Protein AF-A0A7S0CM20-F1 (afdb_monomer_lite)

Foldseek 3Di:
DDDDPDDDDDDDFDDAQQDADCPQPPCDPDDDPDHRRDGSLNVCLVCQVPDEDEAEFEPDVVRLVVSVVRVVSNVVSNHHHPYYHYDDDPNPDPCSVVSVVVVVVVVVVVVVVD

Sequence (114 aa):
TQFHPSMVTFVETAGGVLSPSSSSPLNTATNSNVWGWTTQAQVYRSFRHSSSVVLVGDGKLGGISCTITALEALLHRGYTVDSVVFVDGDNVGLGNREALMEYVENYNYEINEL

Radius of gyration: 17.26 Å; chains: 1; bounding box: 50×49×33 Å

Structure (mmCIF, N/CA/C/O backbone):
data_AF-A0A7S0CM20-F1
#
_entry.id   AF-A0A7S0CM20-F1
#
loop_
_atom_site.group_PDB
_atom_site.id
_atom_site.type_symbol
_atom_site.label_atom_id
_atom_site.label_alt_id
_atom_site.label_comp_id
_atom_site.label_asym_id
_atom_site.label_entity_id
_atom_site.label_seq_id
_atom_site.pdbx_PDB_ins_code
_atom_site.Cartn_x
_atom_site.Cartn_y
_atom_site.Cartn_z
_atom_site.occupancy
_atom_site.B_iso_or_equiv
_atom_site.auth_seq_id
_atom_site.auth_comp_id
_atom_site.auth_asym_id
_atom_site.auth_atom_id
_atom_site.pdbx_PDB_model_num
ATOM 1 N N . THR A 1 1 ? -17.661 -34.784 12.715 1.00 54.31 1 THR A N 1
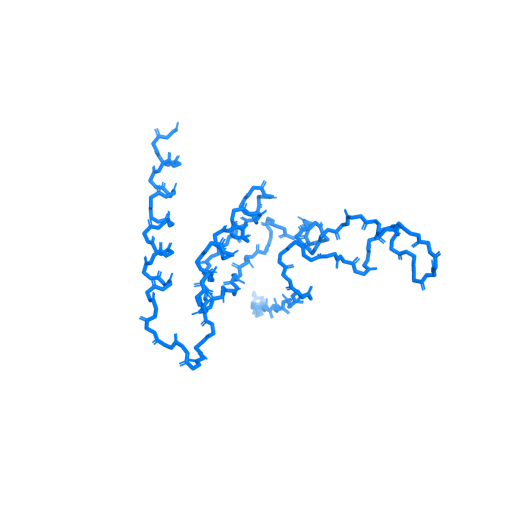ATOM 2 C CA . THR A 1 1 ? -17.122 -33.717 11.847 1.00 54.31 1 THR A CA 1
ATOM 3 C C . THR A 1 1 ? -15.871 -33.175 12.503 1.00 54.31 1 THR A C 1
ATOM 5 O O . THR A 1 1 ? -15.933 -32.728 13.639 1.00 54.31 1 THR A O 1
ATOM 8 N N . GLN A 1 2 ? -14.715 -33.346 11.867 1.00 51.88 2 GLN A N 1
ATOM 9 C CA . GLN A 1 2 ? -13.429 -32.921 12.420 1.00 51.88 2 GLN A CA 1
ATOM 10 C C . GLN A 1 2 ? -13.335 -31.397 12.279 1.00 51.88 2 GLN A C 1
ATOM 12 O O . GLN A 1 2 ? -13.316 -30.884 11.164 1.00 51.88 2 GLN A O 1
ATOM 17 N N . PHE A 1 3 ? -13.358 -30.674 13.400 1.00 54.50 3 PHE A N 1
ATOM 18 C CA . PHE A 1 3 ? -13.069 -29.242 13.424 1.00 54.50 3 PHE A CA 1
ATOM 19 C C . PHE A 1 3 ? -11.618 -29.055 12.972 1.00 54.50 3 PHE A C 1
ATOM 21 O O . PHE A 1 3 ? -10.694 -29.408 13.702 1.00 54.50 3 PHE A O 1
ATOM 28 N N . HIS A 1 4 ? -11.411 -28.528 11.767 1.00 60.31 4 HIS A N 1
ATOM 29 C CA . HIS A 1 4 ? -10.124 -27.943 11.421 1.00 60.31 4 HIS A CA 1
ATOM 30 C C . HIS A 1 4 ? -10.083 -26.546 12.048 1.00 60.31 4 HIS A C 1
ATOM 32 O O . HIS A 1 4 ? -10.950 -25.731 11.726 1.00 60.31 4 HIS A O 1
ATOM 38 N N . PRO A 1 5 ? -9.137 -26.249 12.954 1.00 62.06 5 PRO A N 1
ATOM 39 C CA . PRO A 1 5 ? -8.962 -24.885 13.423 1.00 62.06 5 PRO A CA 1
ATOM 40 C C . PRO A 1 5 ? -8.630 -24.001 12.219 1.00 62.06 5 PRO A C 1
ATOM 42 O O . PRO A 1 5 ? -7.790 -24.360 11.391 1.00 62.06 5 PRO A O 1
ATOM 45 N N . SER A 1 6 ? -9.307 -22.858 12.109 1.00 79.19 6 SER A N 1
ATOM 46 C CA . SER A 1 6 ? -8.955 -21.825 11.141 1.00 79.19 6 SER A CA 1
ATOM 47 C C . SER A 1 6 ? -7.523 -21.378 11.423 1.00 79.19 6 SER A C 1
ATOM 49 O O . SER A 1 6 ? -7.250 -20.775 12.461 1.00 79.19 6 SER A O 1
ATOM 51 N N . MET A 1 7 ? -6.601 -21.728 10.531 1.00 87.19 7 MET A N 1
ATOM 52 C CA . MET A 1 7 ? -5.208 -21.314 10.619 1.00 87.19 7 MET A CA 1
ATOM 53 C C . MET A 1 7 ? -5.049 -19.992 9.875 1.00 87.19 7 MET A C 1
ATOM 55 O O . MET A 1 7 ? -5.501 -19.863 8.739 1.00 87.19 7 MET A O 1
ATOM 59 N N . VAL A 1 8 ? -4.409 -19.021 10.521 1.00 89.19 8 VAL A N 1
ATOM 60 C CA . VAL A 1 8 ? -4.075 -17.728 9.918 1.00 89.19 8 VAL A CA 1
ATOM 61 C C . VAL A 1 8 ? -2.564 -17.661 9.750 1.00 89.19 8 VAL A C 1
ATOM 63 O O . VAL A 1 8 ? -1.815 -17.985 10.672 1.00 89.19 8 VAL A O 1
ATOM 66 N N . THR A 1 9 ? -2.114 -17.244 8.571 1.00 92.75 9 THR A N 1
ATOM 67 C CA . THR A 1 9 ? -0.702 -16.994 8.273 1.00 92.75 9 THR A CA 1
ATOM 68 C C . THR A 1 9 ? -0.537 -15.533 7.895 1.00 92.75 9 THR A C 1
ATOM 70 O O . THR A 1 9 ? -1.220 -15.047 6.998 1.00 92.75 9 THR A O 1
ATOM 73 N N . PHE A 1 10 ? 0.382 -14.845 8.569 1.00 94.19 10 PHE A N 1
ATOM 74 C CA . PHE A 1 10 ? 0.772 -13.482 8.228 1.00 94.19 10 PHE A CA 1
ATOM 75 C C . PHE A 1 10 ? 2.019 -13.522 7.349 1.00 94.19 10 PHE A C 1
ATOM 77 O O . PHE A 1 10 ? 2.980 -14.224 7.664 1.00 94.19 10 PHE A O 1
ATOM 84 N N . VAL A 1 11 ? 1.990 -12.778 6.245 1.00 95.00 11 VAL A N 1
ATOM 85 C CA . VAL A 1 11 ? 3.114 -12.652 5.315 1.00 95.00 11 VAL A CA 1
ATOM 86 C C . VAL A 1 11 ? 3.522 -11.188 5.275 1.00 95.00 11 VAL A C 1
ATOM 88 O O . VAL A 1 11 ? 2.783 -10.348 4.771 1.00 95.00 11 VAL A O 1
ATOM 91 N N . GLU A 1 12 ? 4.694 -10.886 5.821 1.00 96.31 12 GLU A N 1
ATOM 92 C CA . GLU A 1 12 ? 5.279 -9.550 5.755 1.00 96.31 12 GLU A CA 1
ATOM 93 C C . GLU A 1 12 ? 6.045 -9.380 4.435 1.00 96.31 12 GLU A C 1
ATOM 95 O O . GLU A 1 12 ? 6.875 -10.213 4.060 1.00 96.31 12 GLU A O 1
ATOM 100 N N . THR A 1 13 ? 5.761 -8.302 3.704 1.00 95.12 13 THR A N 1
ATOM 101 C CA . THR A 1 13 ? 6.509 -7.932 2.496 1.00 95.12 13 THR A CA 1
ATOM 102 C C . THR A 1 13 ? 7.816 -7.229 2.853 1.00 95.12 13 THR A C 1
ATOM 104 O O . THR A 1 13 ? 7.911 -6.577 3.886 1.00 95.12 13 THR A O 1
ATOM 107 N N . ALA A 1 14 ? 8.809 -7.264 1.962 1.00 93.06 14 ALA A N 1
ATOM 108 C CA . ALA A 1 14 ? 10.057 -6.526 2.168 1.00 93.06 14 ALA A CA 1
ATOM 109 C C . ALA A 1 14 ? 10.024 -5.165 1.450 1.00 93.06 14 ALA A C 1
ATOM 111 O O . ALA A 1 14 ? 10.051 -5.104 0.218 1.00 93.06 14 ALA A O 1
ATOM 112 N N . GLY A 1 15 ? 10.013 -4.075 2.220 1.00 93.56 15 GLY A N 1
ATOM 113 C CA . GLY A 1 15 ? 9.918 -2.711 1.695 1.00 93.56 15 GLY A CA 1
ATOM 114 C C . GLY A 1 15 ? 8.475 -2.280 1.416 1.00 93.56 15 GLY A C 1
ATOM 115 O O . GLY A 1 15 ? 7.540 -2.757 2.051 1.00 93.56 15 GLY A O 1
ATOM 116 N N . GLY A 1 16 ? 8.294 -1.348 0.479 1.00 95.38 16 GLY A N 1
ATOM 117 C CA . GLY A 1 16 ? 6.982 -0.838 0.084 1.00 95.38 16 GLY A CA 1
ATOM 118 C C . GLY A 1 16 ? 6.304 -1.673 -1.006 1.00 95.38 16 GLY A C 1
ATOM 119 O O . GLY A 1 16 ? 6.915 -2.527 -1.648 1.00 95.38 16 GLY A O 1
ATOM 120 N N . VAL A 1 17 ? 5.039 -1.349 -1.289 1.00 96.94 17 VAL A N 1
ATOM 121 C CA . VAL A 1 17 ? 4.192 -2.007 -2.308 1.00 96.94 17 VAL A CA 1
ATOM 122 C C . VAL A 1 17 ? 4.899 -2.165 -3.663 1.00 96.94 17 VAL A C 1
ATOM 124 O O . VAL A 1 17 ? 4.819 -3.212 -4.313 1.00 96.94 17 VAL A O 1
ATOM 127 N N . LEU A 1 18 ? 5.608 -1.118 -4.094 1.00 94.62 18 LEU A N 1
ATOM 128 C CA . LEU A 1 18 ? 6.303 -1.056 -5.381 1.00 94.62 18 LEU A CA 1
ATOM 129 C C . LEU A 1 18 ? 7.818 -1.272 -5.274 1.00 94.62 18 LEU A C 1
ATOM 131 O O . LEU A 1 18 ? 8.531 -1.069 -6.256 1.00 94.62 18 LEU A O 1
ATOM 135 N N . SER A 1 19 ? 8.320 -1.707 -4.116 1.00 92.62 19 SER A N 1
ATOM 136 C CA . SER A 1 19 ? 9.739 -2.023 -3.968 1.00 92.62 19 SER A CA 1
ATOM 137 C C . SER A 1 19 ? 10.151 -3.152 -4.920 1.00 92.62 19 SER A C 1
ATOM 139 O O . SER A 1 19 ? 9.384 -4.108 -5.095 1.00 92.62 19 SER A O 1
ATOM 141 N N . PRO A 1 20 ? 11.348 -3.080 -5.532 1.00 89.25 20 PRO A N 1
ATOM 142 C CA . PRO A 1 20 ? 11.883 -4.167 -6.343 1.00 89.25 20 PRO A CA 1
ATOM 143 C C . PRO A 1 20 ? 12.031 -5.444 -5.516 1.00 89.25 20 PRO A C 1
ATOM 145 O O . PRO A 1 20 ? 12.543 -5.419 -4.397 1.00 89.25 20 PRO A O 1
ATOM 148 N N . SER A 1 21 ? 11.601 -6.570 -6.072 1.00 86.62 21 SER A N 1
ATOM 149 C CA . SER A 1 21 ? 11.798 -7.871 -5.451 1.00 86.62 21 SER A CA 1
ATOM 150 C C . SER A 1 21 ? 13.171 -8.447 -5.792 1.00 86.62 21 SER A C 1
ATOM 152 O O . SER A 1 21 ? 13.617 -8.421 -6.943 1.00 86.62 21 SER A O 1
ATOM 154 N N . SER A 1 22 ? 13.810 -9.060 -4.795 1.00 79.75 22 SER A N 1
ATOM 155 C CA . SER A 1 22 ? 14.981 -9.923 -4.987 1.00 79.75 22 SER A CA 1
ATOM 156 C C . SER A 1 22 ? 14.676 -11.148 -5.853 1.00 79.75 22 SER A C 1
ATOM 158 O O . SER A 1 22 ? 15.576 -11.702 -6.468 1.00 79.75 22 SER A O 1
ATOM 160 N N . SER A 1 23 ? 13.405 -11.552 -5.940 1.00 79.06 23 SER A N 1
ATOM 161 C CA . SER A 1 23 ? 12.945 -12.692 -6.745 1.00 79.06 23 SER A CA 1
ATOM 162 C C . SER A 1 23 ? 12.650 -12.328 -8.201 1.00 79.06 23 SER A C 1
ATOM 164 O O . SER A 1 23 ? 12.071 -13.127 -8.934 1.00 79.06 23 SER A O 1
ATOM 166 N N . SER A 1 24 ? 12.981 -11.110 -8.632 1.00 75.75 24 SER A N 1
ATOM 167 C CA . SER A 1 24 ? 12.739 -10.720 -10.012 1.00 75.75 24 SER A CA 1
ATOM 168 C C . SER A 1 24 ? 13.628 -11.516 -10.982 1.00 75.75 24 SER A C 1
ATOM 170 O O . SER A 1 24 ? 14.828 -11.628 -10.733 1.00 75.75 24 SER A O 1
ATOM 172 N N . PRO A 1 25 ? 13.098 -12.017 -12.117 1.00 68.44 25 PRO A N 1
ATOM 173 C CA . PRO A 1 25 ? 13.834 -12.909 -13.021 1.00 68.44 25 PRO A CA 1
ATOM 174 C C . PRO A 1 25 ? 15.127 -12.331 -13.610 1.00 68.44 25 PRO A C 1
ATOM 176 O O . PRO A 1 25 ? 15.997 -13.093 -14.019 1.00 68.44 25 PRO A O 1
ATOM 179 N N . LEU A 1 26 ? 15.248 -10.999 -13.679 1.00 67.62 26 LEU A N 1
ATOM 180 C CA . LEU A 1 26 ? 16.455 -10.318 -14.168 1.00 67.62 26 LEU A CA 1
ATOM 181 C C . LEU A 1 26 ? 17.228 -9.609 -13.047 1.00 67.62 26 LEU A C 1
ATOM 183 O O . LEU A 1 26 ? 18.131 -8.837 -13.346 1.00 67.62 26 LEU A O 1
ATOM 187 N N . ASN A 1 27 ? 16.891 -9.847 -11.775 1.00 65.56 27 ASN A N 1
ATOM 188 C CA . ASN A 1 27 ? 17.686 -9.355 -10.654 1.00 65.56 27 ASN A CA 1
ATOM 189 C C . ASN A 1 27 ? 18.910 -10.261 -10.491 1.00 65.56 27 ASN A C 1
ATOM 191 O O . ASN A 1 27 ? 18.938 -11.202 -9.699 1.00 65.56 27 ASN A O 1
ATOM 195 N N . THR A 1 28 ? 19.913 -10.030 -11.333 1.00 57.75 28 THR A N 1
ATOM 196 C CA . THR A 1 28 ? 21.193 -10.720 -11.218 1.00 57.75 28 THR A CA 1
ATOM 197 C C . THR A 1 28 ? 21.989 -10.035 -10.116 1.00 57.75 28 THR A C 1
ATOM 199 O O . THR A 1 28 ? 22.393 -8.887 -10.282 1.00 57.75 28 THR A O 1
ATOM 202 N N . ALA A 1 29 ? 22.289 -10.742 -9.025 1.00 58.72 29 ALA A N 1
ATOM 203 C CA . ALA A 1 29 ? 23.164 -10.284 -7.934 1.00 58.72 29 ALA A CA 1
ATOM 204 C C . ALA A 1 29 ? 24.630 -9.999 -8.361 1.00 58.72 29 ALA A C 1
ATOM 206 O O . ALA A 1 29 ? 25.526 -9.882 -7.530 1.00 58.72 29 ALA A O 1
ATOM 207 N N . THR A 1 30 ? 24.892 -9.906 -9.662 1.00 53.31 30 THR A N 1
ATOM 208 C CA . THR A 1 30 ? 26.192 -9.722 -10.298 1.00 53.31 30 THR A CA 1
ATOM 209 C C . THR A 1 30 ? 26.084 -8.534 -11.243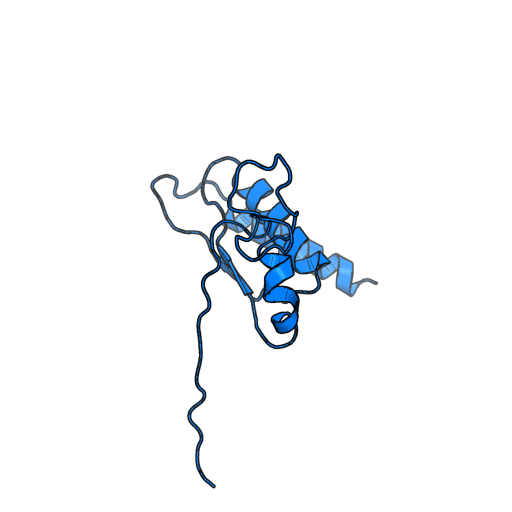 1.00 53.31 30 THR A C 1
ATOM 211 O O . THR A 1 30 ? 25.301 -8.639 -12.179 1.00 53.31 30 THR A O 1
ATOM 214 N N . ASN A 1 31 ? 26.820 -7.443 -10.977 1.00 57.06 31 ASN A N 1
ATOM 215 C CA . ASN A 1 31 ? 27.386 -6.403 -11.872 1.00 57.06 31 ASN A CA 1
ATOM 216 C C . ASN A 1 31 ? 26.732 -6.100 -13.250 1.00 57.06 31 ASN A C 1
ATOM 218 O O . ASN A 1 31 ? 27.376 -5.548 -14.141 1.00 57.06 31 ASN A O 1
ATOM 222 N N . SER A 1 32 ? 25.452 -6.398 -13.430 1.00 61.91 32 SER A N 1
ATOM 223 C CA . SER A 1 32 ? 24.645 -6.079 -14.592 1.00 61.91 32 SER A CA 1
ATOM 224 C C . SER A 1 32 ? 23.810 -4.854 -14.235 1.00 61.91 32 SER A C 1
ATOM 226 O O . SER A 1 32 ? 23.239 -4.754 -13.151 1.00 61.91 32 SER A O 1
ATOM 228 N N . ASN A 1 33 ? 23.755 -3.882 -15.141 1.00 63.47 33 ASN A N 1
ATOM 229 C CA . ASN A 1 33 ? 23.000 -2.642 -14.942 1.00 63.47 33 ASN A CA 1
ATOM 230 C C . ASN A 1 33 ? 21.480 -2.842 -15.134 1.00 63.47 33 ASN A C 1
ATOM 232 O O . ASN A 1 33 ? 20.771 -1.899 -15.485 1.00 63.47 33 ASN A O 1
ATOM 236 N N . VAL A 1 34 ? 20.968 -4.065 -14.965 1.00 64.50 34 VAL A N 1
ATOM 237 C CA . VAL A 1 34 ? 19.580 -4.428 -15.263 1.00 64.50 34 VAL A CA 1
ATOM 238 C C . VAL A 1 34 ? 18.957 -5.040 -14.016 1.00 64.50 34 VAL A C 1
ATOM 240 O O . VAL A 1 34 ? 19.387 -6.080 -13.543 1.00 64.50 34 VAL A O 1
ATOM 243 N N . TRP A 1 35 ? 17.932 -4.381 -13.478 1.00 63.34 35 TRP A N 1
ATOM 244 C CA . TRP A 1 35 ? 17.349 -4.750 -12.185 1.00 63.34 35 TRP A CA 1
ATOM 245 C C . TRP A 1 35 ? 16.238 -5.793 -12.275 1.00 63.34 35 TRP A C 1
ATOM 247 O O . TRP A 1 35 ? 15.873 -6.361 -11.253 1.00 63.34 35 TRP A O 1
ATOM 257 N N . GLY A 1 36 ? 15.686 -6.038 -13.471 1.00 67.31 36 GLY A N 1
ATOM 258 C CA . GLY A 1 36 ? 14.453 -6.807 -13.629 1.00 67.31 36 GLY A CA 1
ATOM 259 C C . GLY A 1 36 ? 13.344 -6.208 -12.785 1.00 67.31 36 GLY A C 1
ATOM 260 O O . GLY A 1 36 ? 13.224 -6.489 -11.599 1.00 67.31 36 GLY A O 1
ATOM 261 N N . TRP A 1 37 ? 12.496 -5.369 -13.351 1.00 74.19 37 TRP A N 1
ATOM 262 C CA . TRP A 1 37 ? 11.510 -4.673 -12.531 1.00 74.19 37 TRP A CA 1
ATOM 263 C C . TRP A 1 37 ? 10.302 -5.575 -12.242 1.00 74.19 37 TRP A C 1
ATOM 265 O O . TRP A 1 37 ? 9.316 -5.563 -12.970 1.00 74.19 37 TRP A O 1
ATOM 275 N N . THR A 1 38 ? 10.382 -6.359 -11.163 1.00 89.00 38 THR A N 1
ATOM 276 C CA . THR A 1 38 ? 9.230 -7.041 -10.551 1.00 89.00 38 THR A CA 1
ATOM 277 C C . THR A 1 38 ? 9.037 -6.461 -9.159 1.00 89.00 38 THR A C 1
ATOM 279 O O . THR A 1 38 ? 9.944 -6.546 -8.334 1.00 89.00 38 THR A O 1
ATOM 282 N N . THR A 1 39 ? 7.884 -5.853 -8.889 1.00 92.94 39 THR A N 1
ATOM 283 C CA . THR A 1 39 ? 7.602 -5.256 -7.576 1.00 92.94 39 THR A CA 1
ATOM 284 C C . THR A 1 39 ? 7.141 -6.301 -6.559 1.00 92.94 39 THR A C 1
ATOM 286 O O . THR A 1 39 ? 6.676 -7.374 -6.947 1.00 92.94 39 THR A O 1
ATOM 289 N N . GLN A 1 40 ? 7.197 -5.986 -5.262 1.00 94.31 40 GLN A N 1
ATOM 290 C CA . GLN A 1 40 ? 6.585 -6.803 -4.199 1.00 94.31 40 GLN A CA 1
ATOM 291 C C . GLN A 1 40 ? 5.121 -7.152 -4.534 1.00 94.31 40 GLN A C 1
ATOM 293 O O . GLN A 1 40 ? 4.762 -8.328 -4.575 1.00 94.31 40 GLN A O 1
ATOM 298 N N . ALA A 1 41 ? 4.305 -6.159 -4.911 1.00 95.19 41 ALA A N 1
ATOM 299 C CA . ALA A 1 41 ? 2.917 -6.380 -5.336 1.00 95.19 41 ALA A CA 1
ATOM 300 C C . ALA A 1 41 ? 2.767 -7.229 -6.615 1.00 95.19 41 ALA A C 1
ATOM 302 O O . ALA A 1 41 ? 1.697 -7.758 -6.888 1.00 95.19 41 ALA A O 1
ATOM 303 N N . GLN A 1 42 ? 3.808 -7.367 -7.438 1.00 93.50 42 GLN A N 1
ATOM 304 C CA . GLN A 1 42 ? 3.763 -8.278 -8.582 1.00 93.50 42 GLN A CA 1
ATOM 305 C C . GLN A 1 42 ? 4.115 -9.713 -8.169 1.00 93.50 42 GLN A C 1
ATOM 307 O O . GLN A 1 42 ? 3.494 -10.653 -8.664 1.00 93.50 42 GLN A O 1
ATOM 312 N N . VAL A 1 43 ? 5.072 -9.895 -7.254 1.00 92.19 43 VAL A N 1
ATOM 313 C CA . VAL A 1 43 ? 5.470 -11.223 -6.751 1.00 92.19 43 VAL A CA 1
ATOM 314 C C . VAL A 1 43 ? 4.314 -11.919 -6.043 1.00 92.19 43 VAL A C 1
ATOM 316 O O . VAL A 1 43 ? 4.058 -13.095 -6.290 1.00 92.19 43 VAL A O 1
ATOM 319 N N . TYR A 1 44 ? 3.560 -11.187 -5.226 1.00 93.56 44 TYR A N 1
ATOM 320 C CA . TYR A 1 44 ? 2.436 -11.754 -4.480 1.00 93.56 44 TYR A CA 1
ATOM 321 C C . TYR A 1 44 ? 1.129 -11.821 -5.280 1.00 93.56 44 TYR A C 1
ATOM 323 O O . TYR A 1 44 ? 0.081 -12.126 -4.710 1.00 93.56 44 TYR A O 1
ATOM 331 N N . ARG A 1 45 ? 1.143 -11.536 -6.591 1.00 93.25 45 ARG A N 1
ATOM 332 C CA . ARG A 1 45 ? -0.082 -11.396 -7.397 1.00 93.25 45 ARG A CA 1
ATOM 333 C C . ARG A 1 45 ? -0.962 -12.647 -7.367 1.00 93.25 45 ARG A C 1
ATOM 335 O O . ARG A 1 45 ? -2.182 -12.527 -7.428 1.00 93.25 45 ARG A O 1
ATOM 342 N N . SER A 1 46 ? -0.366 -13.833 -7.255 1.00 93.94 46 SER A N 1
ATOM 343 C CA . SER A 1 46 ? -1.102 -15.102 -7.177 1.00 93.94 46 SER A CA 1
ATOM 344 C C . SER A 1 46 ? -2.011 -15.203 -5.949 1.00 93.94 46 SER A C 1
ATOM 346 O O . SER A 1 46 ? -2.995 -15.932 -5.997 1.00 93.94 46 SER A O 1
ATOM 348 N N . PHE A 1 47 ? -1.726 -14.453 -4.880 1.00 91.31 47 PHE A N 1
ATOM 349 C CA . PHE A 1 47 ? -2.516 -14.460 -3.648 1.00 91.31 47 PHE A CA 1
ATOM 350 C C . PHE A 1 47 ? -3.624 -13.402 -3.620 1.00 91.31 47 PHE A C 1
ATOM 352 O O . PHE A 1 47 ? -4.497 -13.478 -2.765 1.00 91.31 47 PHE A O 1
ATOM 359 N N . ARG A 1 48 ? -3.655 -12.449 -4.563 1.00 92.94 48 ARG A N 1
ATOM 360 C CA . ARG A 1 48 ? -4.513 -11.245 -4.492 1.00 92.94 48 ARG A CA 1
ATOM 361 C C . ARG A 1 48 ? -6.017 -11.500 -4.315 1.00 92.94 48 ARG A C 1
ATOM 363 O O . ARG A 1 48 ? -6.711 -10.628 -3.818 1.00 92.94 48 ARG A O 1
ATOM 370 N N . HIS A 1 49 ? -6.500 -12.677 -4.723 1.00 90.81 49 HIS A N 1
ATOM 371 C CA . HIS A 1 49 ? -7.909 -13.088 -4.617 1.00 90.81 49 HIS A CA 1
ATOM 372 C C . HIS A 1 49 ? -8.205 -13.987 -3.412 1.00 90.81 49 HIS A C 1
ATOM 374 O O . HIS A 1 49 ? -9.363 -14.254 -3.115 1.00 90.81 49 HIS A O 1
ATOM 380 N N . SER A 1 50 ? -7.168 -14.507 -2.754 1.00 90.50 50 SER A N 1
ATOM 381 C CA . SER A 1 50 ? -7.269 -15.454 -1.636 1.00 90.50 50 SER A CA 1
ATOM 382 C C . SER A 1 50 ? -6.696 -14.907 -0.328 1.00 90.50 50 SER A C 1
ATOM 384 O O . SER A 1 50 ? -6.780 -15.573 0.699 1.00 90.50 50 SER A O 1
ATOM 386 N N . SER A 1 51 ? -6.077 -13.728 -0.363 1.00 89.88 51 SER A N 1
ATOM 387 C CA . SER A 1 51 ? -5.522 -13.029 0.792 1.00 89.88 51 SER A CA 1
ATOM 388 C C . SER A 1 51 ? -6.049 -11.606 0.845 1.00 89.88 51 SER A C 1
ATOM 390 O O . SER A 1 51 ? -6.214 -10.973 -0.197 1.00 89.88 51 SER A O 1
ATOM 392 N N . SER A 1 52 ? -6.203 -11.092 2.056 1.00 93.06 52 SER A N 1
ATOM 393 C CA . SER A 1 52 ? -6.436 -9.674 2.287 1.00 93.06 52 SER A CA 1
ATOM 394 C C . SER A 1 52 ? -5.137 -8.948 2.630 1.00 93.06 52 SER A C 1
ATOM 396 O O . SER A 1 52 ? -4.216 -9.539 3.201 1.00 93.06 52 SER A O 1
ATOM 398 N N . VAL A 1 53 ? -5.064 -7.668 2.269 1.00 97.19 53 VAL A N 1
ATOM 399 C CA . VAL A 1 53 ? -3.934 -6.790 2.559 1.00 97.19 53 VAL A CA 1
ATOM 400 C C . VAL A 1 53 ? -4.282 -5.835 3.696 1.00 97.19 53 VAL A C 1
ATOM 402 O O . VAL A 1 53 ? -5.289 -5.130 3.654 1.00 97.19 53 VAL A O 1
ATOM 405 N N . VAL A 1 54 ? -3.382 -5.753 4.675 1.00 97.50 54 VAL A N 1
ATOM 406 C CA . VAL A 1 54 ? -3.305 -4.629 5.613 1.00 97.50 54 VAL A CA 1
ATOM 407 C C . VAL A 1 54 ? -2.188 -3.712 5.125 1.00 97.50 54 VAL A C 1
ATOM 409 O O . VAL A 1 54 ? -1.020 -4.102 5.122 1.00 97.50 54 VAL A O 1
ATOM 412 N N . LEU A 1 55 ? -2.538 -2.508 4.670 1.00 97.44 55 LEU A N 1
ATOM 413 C CA . LEU A 1 55 ? -1.564 -1.520 4.212 1.00 97.44 55 LEU A CA 1
ATOM 414 C C . LEU A 1 55 ? -1.060 -0.702 5.402 1.00 97.44 55 LEU A C 1
ATOM 416 O O . LEU A 1 55 ? -1.833 -0.012 6.062 1.00 97.44 55 LEU A O 1
ATOM 420 N N . VAL A 1 56 ? 0.247 -0.738 5.646 1.00 96.50 56 VAL A N 1
ATOM 421 C CA . VAL A 1 56 ? 0.895 0.127 6.638 1.00 96.50 56 VAL A CA 1
ATOM 422 C C . VAL A 1 56 ? 1.2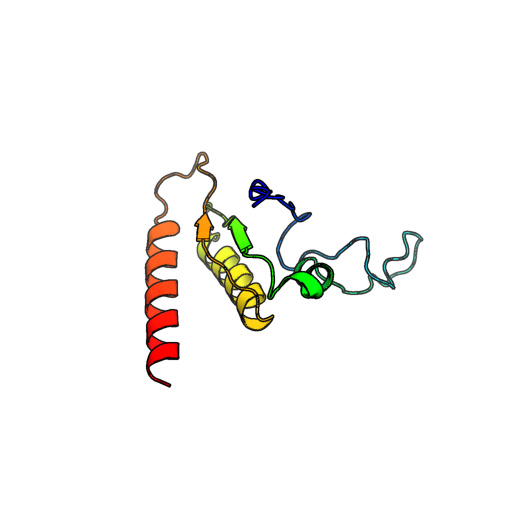91 1.443 5.963 1.00 96.50 56 VAL A C 1
ATOM 424 O O . VAL A 1 56 ? 2.166 1.461 5.098 1.00 96.50 56 VAL A O 1
ATOM 427 N N . GLY A 1 57 ? 0.612 2.529 6.325 1.00 94.00 57 GLY A N 1
ATOM 428 C CA . GLY A 1 57 ? 0.835 3.879 5.816 1.00 94.00 57 GLY A CA 1
ATOM 429 C C . GLY A 1 57 ? 1.930 4.651 6.552 1.00 94.00 57 GLY A C 1
ATOM 430 O O . GLY A 1 57 ? 2.362 4.284 7.648 1.00 94.00 57 GLY A O 1
ATOM 431 N N . ASP A 1 58 ? 2.361 5.759 5.948 1.00 92.19 58 ASP A N 1
ATOM 432 C CA . ASP A 1 58 ? 3.342 6.678 6.531 1.00 92.19 58 ASP A CA 1
ATOM 433 C C . ASP A 1 58 ? 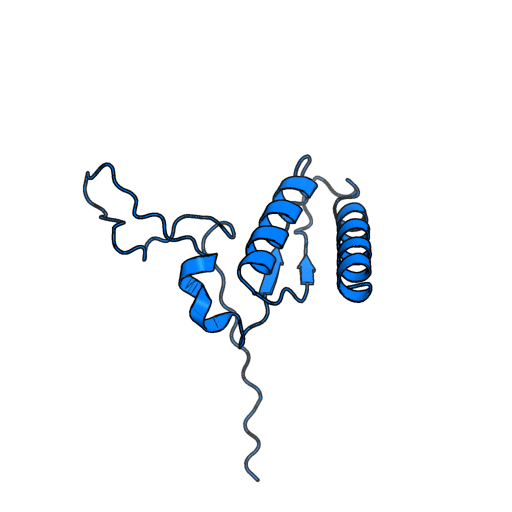2.637 7.792 7.326 1.00 92.19 58 ASP A C 1
ATOM 435 O O . ASP A 1 58 ? 1.866 8.591 6.788 1.00 92.19 58 ASP A O 1
ATOM 439 N N . GLY A 1 59 ? 2.891 7.835 8.636 1.00 90.50 59 GLY A N 1
ATOM 440 C CA . GLY A 1 59 ? 2.327 8.828 9.556 1.00 90.50 59 GLY A CA 1
ATOM 441 C C . GLY A 1 59 ? 3.049 10.181 9.552 1.00 90.50 59 GLY A C 1
ATOM 442 O O . GLY A 1 59 ? 2.635 11.089 10.266 1.00 90.50 59 GLY A O 1
ATOM 443 N N . LYS A 1 60 ? 4.138 10.341 8.790 1.00 89.94 60 LYS A N 1
ATOM 444 C CA . LYS A 1 60 ? 4.930 11.583 8.745 1.00 89.94 60 LYS A CA 1
ATOM 445 C C . LYS A 1 60 ? 4.329 12.614 7.783 1.00 89.94 60 LYS A C 1
ATOM 447 O O . LYS A 1 60 ? 3.397 12.335 7.024 1.00 89.94 60 LYS A O 1
ATOM 452 N N . LEU A 1 61 ? 4.895 13.823 7.784 1.00 88.75 61 LEU A N 1
ATOM 453 C CA . LEU A 1 61 ? 4.580 14.847 6.786 1.00 88.75 61 LEU A CA 1
ATOM 454 C C . LEU A 1 61 ? 4.911 14.332 5.375 1.00 88.75 61 LEU A C 1
ATOM 456 O O . LEU A 1 61 ? 6.000 13.815 5.140 1.00 88.75 61 LEU A O 1
ATOM 460 N N . GLY A 1 62 ? 3.964 14.479 4.444 1.00 89.75 62 GLY A N 1
ATOM 461 C CA . GLY A 1 62 ? 4.039 13.881 3.104 1.00 89.75 62 GLY A CA 1
ATOM 462 C C . GLY A 1 62 ? 3.575 12.418 3.041 1.00 89.75 62 GLY A C 1
ATOM 463 O O . GLY A 1 62 ? 3.450 11.860 1.954 1.00 89.75 62 GLY A O 1
ATOM 464 N N . GLY A 1 63 ? 3.256 11.806 4.183 1.00 92.12 63 GLY A N 1
ATOM 465 C CA . GLY A 1 63 ? 2.842 10.410 4.261 1.00 92.12 63 GLY A CA 1
ATOM 466 C C . GLY A 1 63 ? 1.457 10.120 3.675 1.00 92.12 63 GLY A C 1
ATOM 467 O O . GLY A 1 63 ? 1.237 9.019 3.173 1.00 92.12 63 GLY A O 1
ATOM 468 N N . ILE A 1 64 ? 0.551 11.108 3.640 1.00 93.75 64 ILE A N 1
ATOM 469 C CA . ILE A 1 64 ? -0.776 10.993 3.000 1.00 93.75 64 ILE A CA 1
ATOM 470 C C . ILE A 1 64 ? -0.634 10.582 1.530 1.00 93.75 64 ILE A C 1
ATOM 472 O O . ILE A 1 64 ? -1.159 9.548 1.122 1.00 93.75 64 ILE A O 1
ATOM 476 N N . SER A 1 65 ? 0.117 11.351 0.735 1.00 95.69 65 SER A N 1
ATOM 477 C CA . SER A 1 65 ? 0.263 11.090 -0.702 1.00 95.69 65 SER A CA 1
ATOM 478 C C . SER A 1 65 ? 1.009 9.785 -0.975 1.00 95.69 65 SER A C 1
ATOM 480 O O . SER A 1 65 ? 0.630 9.037 -1.877 1.00 95.69 65 SER A O 1
ATOM 482 N N . CYS A 1 66 ? 2.029 9.475 -0.169 1.00 95.12 66 CYS A N 1
ATOM 483 C CA . CYS A 1 66 ? 2.753 8.207 -0.245 1.00 95.12 66 CYS A CA 1
ATOM 484 C C . CYS A 1 66 ? 1.818 7.013 0.011 1.00 95.12 66 CYS A C 1
ATOM 486 O O . CYS A 1 66 ? 1.815 6.044 -0.751 1.00 95.12 66 CYS A O 1
ATOM 488 N N . THR A 1 67 ? 0.969 7.113 1.038 1.00 96.50 67 THR A N 1
ATOM 489 C CA . THR A 1 67 ? 0.033 6.045 1.408 1.00 96.50 67 THR A CA 1
ATOM 490 C C . THR A 1 67 ? -1.078 5.884 0.371 1.00 96.50 67 THR A C 1
ATOM 492 O O . THR A 1 67 ? -1.356 4.753 -0.016 1.00 96.50 67 THR A O 1
ATOM 495 N N . ILE A 1 68 ? -1.654 6.978 -0.148 1.00 96.81 68 ILE A N 1
ATOM 496 C CA . ILE A 1 68 ? -2.642 6.924 -1.245 1.00 96.81 68 ILE A CA 1
ATOM 497 C C . ILE A 1 68 ? -2.026 6.276 -2.486 1.00 96.81 68 ILE A C 1
ATOM 499 O O . ILE A 1 68 ? -2.608 5.356 -3.048 1.00 96.81 68 ILE A O 1
ATOM 503 N N . THR A 1 69 ? -0.811 6.674 -2.872 1.00 97.25 69 THR A N 1
ATOM 504 C CA . THR A 1 69 ? -0.127 6.088 -4.038 1.00 97.25 69 THR A CA 1
ATOM 505 C C . THR A 1 69 ? 0.086 4.580 -3.863 1.00 97.25 69 THR A C 1
ATOM 507 O O . THR A 1 69 ? -0.094 3.801 -4.801 1.00 97.25 69 THR A O 1
ATOM 510 N N . ALA A 1 70 ? 0.460 4.141 -2.656 1.00 97.94 70 ALA A N 1
ATOM 511 C CA . ALA A 1 70 ? 0.612 2.725 -2.337 1.00 97.94 70 ALA A CA 1
ATOM 512 C C . ALA A 1 70 ? -0.732 1.974 -2.362 1.00 97.94 70 ALA A C 1
ATOM 514 O O . ALA A 1 70 ? -0.799 0.868 -2.907 1.00 97.94 70 ALA A O 1
ATOM 515 N N . LEU A 1 71 ? -1.793 2.582 -1.822 1.00 97.50 71 LEU A N 1
ATOM 516 C CA . LEU A 1 71 ? -3.157 2.055 -1.842 1.00 97.50 71 LEU A CA 1
ATOM 517 C C . LEU A 1 71 ? -3.660 1.887 -3.277 1.00 97.50 71 LEU A C 1
ATOM 519 O O . LEU A 1 71 ? -4.006 0.778 -3.677 1.00 97.50 71 LEU A O 1
ATOM 523 N N . GLU A 1 72 ? -3.621 2.945 -4.085 1.00 96.75 72 GLU A N 1
ATOM 524 C CA . GLU A 1 72 ? -4.038 2.898 -5.487 1.00 96.75 72 GLU A CA 1
ATOM 525 C C . GLU A 1 72 ? -3.241 1.856 -6.271 1.00 96.75 72 GLU A C 1
ATOM 527 O O . GLU A 1 72 ? -3.811 1.120 -7.075 1.00 96.75 72 GLU A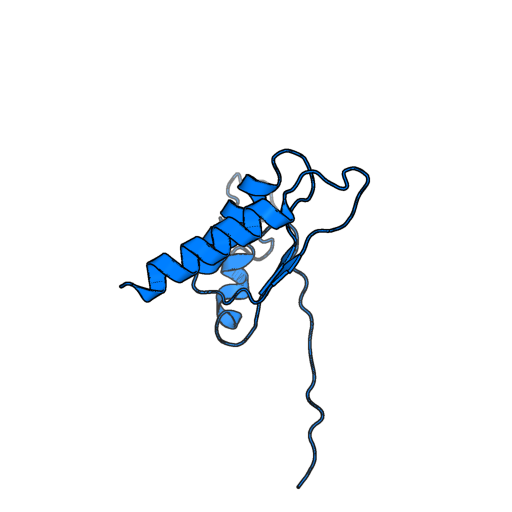 O 1
ATOM 532 N N . ALA A 1 73 ? -1.935 1.729 -6.019 1.00 97.31 73 ALA A N 1
ATOM 533 C CA . ALA A 1 73 ? -1.110 0.721 -6.670 1.00 97.31 73 ALA A CA 1
ATOM 534 C C . ALA A 1 73 ? -1.554 -0.720 -6.357 1.00 97.31 73 ALA A C 1
ATOM 536 O O . ALA A 1 73 ? -1.457 -1.580 -7.244 1.00 97.31 73 ALA A O 1
ATOM 537 N N . LEU A 1 74 ? -2.021 -0.997 -5.135 1.00 97.06 74 LEU A N 1
ATOM 538 C CA . LEU A 1 74 ? -2.602 -2.287 -4.751 1.00 97.06 74 LEU A CA 1
ATOM 539 C C . LEU A 1 74 ? -3.967 -2.492 -5.418 1.00 97.06 74 LEU A C 1
ATOM 541 O O . LEU A 1 74 ? -4.171 -3.513 -6.083 1.00 97.06 74 LEU A O 1
ATOM 545 N N . LEU A 1 75 ? -4.861 -1.505 -5.310 1.00 94.69 75 LEU A N 1
ATOM 546 C CA . LEU A 1 75 ? -6.219 -1.565 -5.859 1.00 94.69 75 LEU A CA 1
ATOM 547 C C . LEU A 1 75 ? -6.213 -1.760 -7.383 1.00 94.69 75 LEU A C 1
ATOM 549 O O . LEU A 1 75 ? -6.854 -2.677 -7.890 1.00 94.69 75 LEU A O 1
ATOM 553 N N . HIS A 1 76 ? -5.385 -1.011 -8.119 1.00 94.69 76 HIS A N 1
ATOM 554 C CA . HIS A 1 76 ? -5.237 -1.159 -9.576 1.00 94.69 76 HIS A CA 1
ATOM 555 C C . HIS A 1 76 ? -4.688 -2.531 -9.997 1.00 94.69 76 HIS A C 1
ATOM 557 O O . HIS A 1 76 ? -4.912 -2.983 -11.120 1.00 94.69 76 HIS A O 1
ATOM 563 N N . ARG A 1 77 ? -3.960 -3.223 -9.112 1.00 94.56 77 ARG A N 1
ATOM 564 C CA . ARG A 1 77 ? -3.487 -4.602 -9.341 1.00 94.56 77 ARG A CA 1
ATOM 565 C C . ARG A 1 77 ? -4.531 -5.653 -8.946 1.00 94.56 77 ARG A C 1
ATOM 567 O O . ARG A 1 77 ? -4.298 -6.849 -9.145 1.00 94.56 77 ARG A O 1
ATOM 574 N N . GLY A 1 78 ? -5.686 -5.213 -8.448 1.00 94.69 78 GLY A N 1
ATOM 575 C CA . GLY A 1 78 ? -6.806 -6.037 -8.016 1.00 94.69 78 GLY A CA 1
ATOM 576 C C . GLY A 1 78 ? -6.505 -6.805 -6.738 1.00 94.69 78 GLY A C 1
ATOM 577 O O . GLY A 1 78 ? -6.819 -7.992 -6.684 1.00 94.69 78 GLY A O 1
ATOM 578 N N . TYR A 1 79 ? -5.819 -6.165 -5.789 1.00 96.81 79 TYR A N 1
ATOM 579 C CA . TYR A 1 79 ? -5.759 -6.609 -4.399 1.00 96.81 79 TYR A CA 1
ATOM 580 C C . TYR A 1 79 ? -6.957 -6.071 -3.623 1.00 96.81 79 TYR A C 1
ATOM 582 O O . TYR A 1 79 ? -7.357 -4.926 -3.827 1.00 96.81 79 TYR A O 1
ATOM 590 N N . THR A 1 80 ? -7.449 -6.864 -2.676 1.00 95.12 80 THR A N 1
ATOM 591 C CA . THR A 1 80 ? -8.357 -6.385 -1.631 1.00 95.12 80 THR A CA 1
ATOM 592 C C . THR A 1 80 ? -7.537 -5.844 -0.462 1.00 95.12 80 THR A C 1
ATOM 594 O O . THR A 1 80 ? -6.677 -6.551 0.069 1.00 95.12 80 THR A O 1
ATOM 597 N N . VAL A 1 81 ? -7.788 -4.592 -0.074 1.00 95.62 81 VAL A N 1
ATOM 598 C CA . VAL A 1 81 ? -7.163 -3.945 1.088 1.00 95.62 81 VAL A CA 1
ATOM 599 C C . VAL A 1 81 ? -8.239 -3.740 2.151 1.00 95.62 81 VAL A C 1
ATOM 601 O O . VAL A 1 81 ? -9.082 -2.864 1.994 1.00 95.62 81 VAL A O 1
ATOM 604 N N . ASP A 1 82 ? -8.222 -4.538 3.221 1.00 95.00 82 ASP A N 1
ATOM 605 C CA . ASP A 1 82 ? -9.254 -4.460 4.271 1.00 95.00 82 ASP A CA 1
ATOM 606 C C . ASP A 1 82 ? -9.003 -3.324 5.262 1.00 95.00 82 ASP A C 1
ATOM 608 O O . ASP A 1 82 ? -9.911 -2.882 5.965 1.00 95.00 82 ASP A O 1
ATOM 612 N N . SER A 1 83 ? -7.753 -2.884 5.405 1.00 94.75 83 SER A N 1
ATOM 613 C CA . SER A 1 83 ? -7.396 -1.865 6.390 1.00 94.75 83 SER A CA 1
ATOM 614 C C . SER A 1 83 ? -6.146 -1.103 5.983 1.00 94.75 83 SER A C 1
ATOM 616 O O . SER A 1 83 ? -5.177 -1.685 5.490 1.00 94.75 83 SER A O 1
ATOM 618 N N . VAL A 1 84 ? -6.157 0.199 6.267 1.00 95.31 84 VAL A N 1
ATOM 619 C CA . VAL A 1 84 ? -4.970 1.053 6.258 1.00 95.31 84 VAL A CA 1
ATOM 620 C C . VAL A 1 84 ? -4.661 1.427 7.702 1.00 95.31 84 VAL A C 1
ATOM 622 O O . VAL A 1 84 ? -5.513 1.971 8.403 1.00 95.31 84 VAL A O 1
ATOM 625 N N . VAL A 1 85 ? -3.456 1.104 8.158 1.00 94.50 85 VAL A N 1
ATOM 626 C CA . VAL A 1 85 ? -2.998 1.366 9.527 1.00 94.50 85 VAL A CA 1
ATOM 627 C C . VAL A 1 85 ? -1.780 2.272 9.498 1.00 94.50 85 VAL A C 1
ATOM 629 O O . VAL A 1 85 ? -0.987 2.218 8.563 1.00 94.50 85 VAL A O 1
ATOM 632 N N . PHE A 1 86 ? -1.602 3.083 10.531 1.00 90.81 86 PHE A N 1
ATOM 633 C CA . PHE A 1 86 ? -0.418 3.918 10.697 1.00 90.81 86 PHE A CA 1
ATOM 634 C C . PHE A 1 86 ? 0.333 3.468 11.940 1.00 90.81 86 PHE A C 1
ATOM 636 O O . PHE A 1 86 ? -0.280 3.110 12.945 1.00 90.81 86 PHE A O 1
ATOM 643 N N . VAL A 1 87 ? 1.661 3.475 11.866 1.00 82.75 87 VAL A N 1
ATOM 644 C CA . VAL A 1 87 ? 2.495 3.281 13.053 1.00 82.75 87 VAL A CA 1
ATOM 645 C C . VAL A 1 87 ? 2.582 4.618 13.777 1.00 82.75 87 VAL A C 1
ATOM 647 O O . VAL A 1 87 ? 3.086 5.591 13.210 1.00 82.75 87 VAL A O 1
ATOM 650 N N . ASP A 1 88 ? 2.099 4.660 15.017 1.00 71.31 88 ASP A N 1
ATOM 651 C CA . ASP A 1 88 ? 2.273 5.824 15.882 1.00 71.31 88 ASP A CA 1
ATOM 652 C C . ASP A 1 88 ? 3.771 6.057 16.126 1.00 71.31 88 ASP A C 1
ATOM 654 O O . ASP A 1 88 ? 4.504 5.168 16.560 1.00 71.31 88 ASP A O 1
ATOM 658 N N . GLY A 1 89 ? 4.233 7.265 15.815 1.00 68.19 89 GLY A N 1
ATOM 659 C CA . GLY A 1 89 ? 5.598 7.723 16.072 1.00 68.19 89 GLY A CA 1
ATOM 660 C C . GLY A 1 89 ? 5.589 9.123 16.676 1.00 68.19 89 GLY A C 1
ATOM 661 O O . GLY A 1 89 ? 4.537 9.633 17.043 1.00 68.19 89 GLY A O 1
ATOM 662 N N . ASP A 1 90 ? 6.742 9.790 16.714 1.00 66.69 90 ASP A N 1
ATOM 663 C CA . ASP A 1 90 ? 6.893 11.108 17.362 1.00 66.69 90 ASP A CA 1
ATOM 664 C C . ASP A 1 90 ? 6.028 12.236 16.747 1.00 66.69 90 ASP A C 1
ATOM 666 O O . ASP A 1 90 ? 5.918 13.318 17.319 1.00 66.69 90 ASP A O 1
ATOM 670 N N . ASN A 1 91 ? 5.399 11.996 15.590 1.00 62.94 91 ASN A N 1
ATOM 671 C CA . ASN A 1 91 ? 4.579 12.956 14.842 1.00 62.94 91 ASN A CA 1
ATOM 672 C C . ASN A 1 91 ? 3.069 12.667 14.960 1.00 62.94 91 ASN A C 1
ATOM 674 O O . ASN A 1 91 ? 2.352 12.633 13.959 1.00 62.94 91 ASN A O 1
ATOM 678 N N . VAL A 1 92 ? 2.578 12.429 16.177 1.00 65.38 92 VAL A N 1
ATOM 679 C CA . VAL A 1 92 ? 1.142 12.229 16.431 1.00 65.38 92 VAL A CA 1
ATOM 680 C C . VAL A 1 92 ? 0.358 13.503 16.078 1.00 65.38 92 VAL A C 1
ATOM 682 O O . VAL A 1 92 ? 0.749 14.603 16.462 1.00 65.38 92 VAL A O 1
ATOM 685 N N . GLY A 1 93 ? -0.774 13.359 15.378 1.00 70.81 93 GLY A N 1
ATOM 686 C CA . GLY A 1 93 ? -1.749 14.446 15.193 1.00 70.81 93 GLY A CA 1
ATOM 687 C C . GLY A 1 93 ? -1.669 15.238 13.882 1.00 70.81 93 GLY A C 1
ATOM 688 O O . GLY A 1 93 ? -2.272 16.302 13.796 1.00 70.81 93 GLY A O 1
ATOM 689 N N . LEU A 1 94 ? -0.980 14.738 12.848 1.00 82.19 94 LEU A N 1
ATOM 690 C CA . LEU A 1 94 ? -0.926 15.397 11.528 1.00 82.19 94 LEU A CA 1
ATOM 691 C C . LEU A 1 94 ? -2.203 15.248 10.675 1.00 82.19 94 LEU A C 1
ATOM 693 O O . LEU A 1 94 ? -2.264 15.787 9.574 1.00 82.19 94 LEU A O 1
ATOM 697 N N . GLY A 1 95 ? -3.220 14.525 11.152 1.00 88.94 95 GLY A N 1
ATOM 698 C CA . GLY A 1 95 ? -4.476 14.341 10.417 1.00 88.94 95 GLY A CA 1
ATOM 699 C C . GLY A 1 95 ? -4.401 13.340 9.254 1.00 88.94 95 GLY A C 1
ATOM 700 O O . GLY A 1 95 ? -5.330 13.259 8.454 1.00 88.94 95 GLY A O 1
ATOM 701 N N . ASN A 1 96 ? -3.299 12.582 9.123 1.00 90.56 96 ASN A N 1
ATOM 702 C CA . ASN A 1 96 ? -3.104 11.644 8.007 1.00 90.56 96 ASN A CA 1
ATOM 703 C C . ASN A 1 96 ? -4.215 10.590 7.931 1.00 90.56 96 ASN A C 1
ATOM 705 O O . ASN A 1 96 ? -4.627 10.208 6.838 1.00 90.56 96 ASN A O 1
ATOM 709 N N . ARG A 1 97 ? -4.694 10.123 9.089 1.00 90.31 97 ARG A N 1
ATOM 710 C CA . ARG A 1 97 ? -5.770 9.135 9.184 1.00 90.31 97 ARG A CA 1
ATOM 711 C C . ARG A 1 97 ? -7.083 9.702 8.662 1.00 90.31 97 ARG A C 1
ATOM 713 O O . ARG A 1 97 ? -7.732 9.054 7.852 1.00 90.31 97 ARG A O 1
ATOM 720 N N . GLU A 1 98 ? -7.448 10.895 9.110 1.00 92.00 98 GLU A N 1
ATOM 721 C CA . GLU A 1 98 ? -8.692 11.570 8.747 1.00 92.00 98 GLU A CA 1
ATOM 722 C C . GLU A 1 98 ? -8.727 11.870 7.243 1.00 92.00 98 GLU A C 1
ATOM 724 O O . GLU A 1 98 ? -9.704 11.538 6.578 1.00 92.00 98 GLU A O 1
ATOM 729 N N . ALA A 1 99 ? -7.621 12.376 6.687 1.00 92.69 99 ALA A N 1
ATOM 730 C CA . ALA A 1 99 ? -7.496 12.616 5.249 1.00 92.69 99 ALA A CA 1
ATOM 731 C C . ALA A 1 99 ? -7.639 11.327 4.415 1.00 92.69 99 ALA A C 1
ATOM 733 O O . ALA A 1 99 ? -8.242 11.338 3.343 1.00 92.69 99 ALA A O 1
ATOM 734 N N . LEU A 1 100 ? -7.095 10.202 4.897 1.00 92.81 100 LEU A N 1
ATOM 735 C CA . LEU A 1 100 ? -7.237 8.916 4.209 1.00 92.81 100 LEU A CA 1
ATOM 736 C C . LEU A 1 100 ? -8.635 8.321 4.339 1.00 92.81 100 LEU A C 1
ATOM 738 O O . LEU A 1 100 ? -9.101 7.702 3.387 1.00 92.81 100 LEU A O 1
ATOM 742 N N . MET A 1 101 ? -9.306 8.508 5.476 1.00 91.62 101 MET A N 1
ATOM 743 C CA . MET A 1 101 ? -10.703 8.101 5.634 1.00 91.62 101 MET A CA 1
ATOM 744 C C . MET A 1 101 ? -11.594 8.826 4.627 1.00 91.62 101 MET A C 1
ATOM 746 O O . MET A 1 101 ? -12.312 8.164 3.883 1.00 91.62 101 MET A O 1
ATOM 750 N N . GLU A 1 102 ? -11.462 10.151 4.525 1.00 94.00 102 GLU A N 1
ATOM 751 C CA . GLU A 1 102 ? -12.211 10.954 3.553 1.00 94.00 102 GLU A CA 1
ATOM 752 C C . GLU A 1 102 ? -11.942 10.501 2.108 1.00 94.00 102 GLU A C 1
ATOM 754 O O . GLU A 1 102 ? -12.874 10.338 1.320 1.00 94.00 102 GLU A O 1
ATOM 759 N N . TYR A 1 103 ? -10.682 10.231 1.751 1.00 93.81 103 TYR A N 1
ATOM 760 C CA . TYR A 1 103 ? -10.344 9.716 0.421 1.00 93.81 103 TYR A CA 1
ATOM 761 C C . TYR A 1 103 ? -11.010 8.357 0.132 1.00 93.81 103 TYR A C 1
ATOM 763 O O . TYR A 1 103 ? -11.605 8.182 -0.929 1.00 93.81 103 TYR A O 1
ATOM 771 N N . VAL A 1 104 ? -10.941 7.399 1.065 1.00 90.00 104 VAL A N 1
ATOM 772 C CA . VAL A 1 104 ? -11.512 6.049 0.883 1.00 90.00 104 VAL A CA 1
ATOM 773 C C . VAL A 1 104 ? -13.040 6.087 0.796 1.00 90.00 104 VAL A C 1
ATOM 775 O O . VAL A 1 104 ? -13.627 5.357 -0.003 1.00 90.00 104 VAL A O 1
ATOM 778 N N . GLU A 1 105 ? -13.693 6.928 1.598 1.00 90.69 105 GLU A N 1
ATOM 779 C CA . GLU A 1 105 ? -15.146 7.111 1.556 1.00 90.69 105 GLU A CA 1
ATOM 780 C C . GLU A 1 105 ? -15.606 7.660 0.200 1.00 90.69 105 GLU A C 1
ATOM 782 O O . GLU A 1 105 ? -16.513 7.091 -0.411 1.00 90.69 105 GLU A O 1
ATOM 787 N N . ASN A 1 106 ? -14.931 8.696 -0.311 1.00 88.62 106 ASN A N 1
ATOM 788 C CA . ASN A 1 106 ? -15.224 9.256 -1.633 1.00 88.62 106 ASN A CA 1
ATOM 789 C C . ASN A 1 106 ? -14.934 8.254 -2.762 1.00 88.62 106 ASN A C 1
ATOM 791 O O . ASN A 1 106 ? -15.748 8.099 -3.669 1.00 88.62 106 ASN A O 1
ATOM 795 N N . TYR A 1 107 ? -13.826 7.512 -2.680 1.00 83.69 107 TYR A N 1
ATOM 796 C CA . TYR A 1 107 ? -13.484 6.480 -3.663 1.00 83.69 107 TYR A CA 1
ATOM 797 C C . TYR A 1 107 ? -14.565 5.394 -3.757 1.00 83.69 107 TYR A C 1
ATOM 799 O O . TYR A 1 107 ? -14.987 5.009 -4.845 1.00 83.69 107 TYR A O 1
ATOM 807 N N . ASN A 1 108 ? -15.062 4.915 -2.612 1.00 78.56 108 ASN A N 1
ATOM 808 C CA . ASN A 1 108 ? -16.142 3.931 -2.589 1.00 78.56 108 ASN A CA 1
ATOM 809 C C . ASN A 1 108 ? -17.457 4.507 -3.123 1.00 78.56 108 ASN A C 1
ATOM 811 O O . ASN A 1 108 ? -18.219 3.780 -3.757 1.00 78.56 108 ASN A O 1
ATOM 815 N N . TYR A 1 109 ? -17.741 5.784 -2.872 1.00 75.25 109 TYR A N 1
ATOM 816 C CA . TYR A 1 109 ? -18.921 6.442 -3.424 1.00 75.25 109 TYR A CA 1
ATOM 817 C C . TYR A 1 109 ? -18.890 6.441 -4.960 1.00 75.25 109 TYR A C 1
ATOM 819 O O . TYR A 1 109 ? -19.833 5.960 -5.583 1.00 75.25 109 TYR A O 1
ATOM 827 N N . GLU A 1 110 ? -17.777 6.871 -5.563 1.00 72.94 110 GLU A N 1
ATOM 828 C CA . GLU A 1 110 ? -17.619 6.935 -7.024 1.00 72.94 110 GLU A CA 1
ATOM 829 C C . GLU A 1 110 ? -17.772 5.570 -7.708 1.00 72.94 110 GLU A C 1
ATOM 831 O O . GLU A 1 110 ? -18.387 5.477 -8.767 1.00 72.94 110 GLU A O 1
ATOM 836 N N . ILE A 1 111 ? -17.254 4.493 -7.108 1.00 71.19 111 ILE A N 1
ATOM 837 C CA . ILE A 1 111 ? -17.373 3.145 -7.689 1.00 71.19 111 ILE A CA 1
ATOM 838 C C . ILE A 1 111 ? -18.808 2.617 -7.607 1.00 71.19 111 ILE A C 1
ATOM 840 O O . ILE A 1 111 ? -19.234 1.886 -8.496 1.00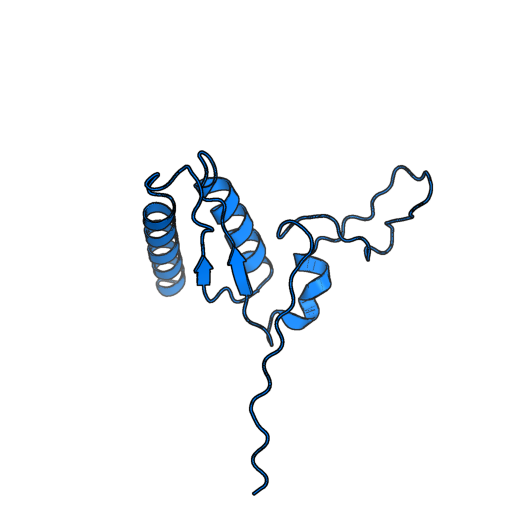 71.19 111 ILE A O 1
ATOM 844 N N . ASN A 1 112 ? -19.553 2.966 -6.555 1.00 68.88 112 ASN A N 1
ATOM 845 C CA . ASN A 1 112 ? -20.925 2.492 -6.366 1.00 68.88 112 ASN A CA 1
ATOM 846 C C . ASN A 1 112 ? -21.966 3.271 -7.197 1.00 68.88 112 ASN A C 1
ATOM 848 O O . ASN A 1 112 ? -23.109 2.824 -7.284 1.00 68.88 112 ASN A O 1
ATOM 852 N N . GLU A 1 113 ? -21.602 4.412 -7.793 1.00 63.75 113 GLU A N 1
ATOM 853 C CA . GLU A 1 113 ? -22.461 5.164 -8.725 1.00 63.75 113 GLU A CA 1
ATOM 854 C C . GLU A 1 113 ? -22.299 4.757 -10.206 1.00 63.75 113 GLU A C 1
ATOM 856 O O . GLU A 1 113 ? -23.040 5.261 -11.056 1.00 63.75 113 GLU A O 1
ATOM 861 N N . LEU A 1 114 ? -21.368 3.849 -10.525 1.00 50.28 114 LEU A N 1
ATOM 862 C CA . LEU A 1 114 ? -21.111 3.320 -11.876 1.00 50.28 114 LEU A CA 1
ATOM 863 C C . LEU A 1 114 ? -21.803 1.970 -12.121 1.00 50.28 114 LEU A C 1
ATOM 865 O O . LEU A 1 114 ? -22.224 1.747 -13.282 1.00 50.28 114 LEU A O 1
#

Organism: NCBI:txid420281

InterPro domains:
  IPR027417 P-loop containing nucleoside triphosphate hydrolase [G3DSA:3.40.50.300] (2-114)

pLDDT: mean 84.68, std 13.57, range [50.28, 97.94]

Secondary structure (DSSP, 8-state):
-------------SSSTTPBPTT-TT--SSS-S-----BHHHHGGGGTTT-EEEEEE--STTHHHHHHHHHHHHHHTT-EEEEEEE---S-TTSSHHHHHHHHHHHHHHHHHT-